Protein AF-A0A1Y3BP42-F1 (afdb_monomer_lite)

Secondary structure (DSSP, 8-state):
-PPPGGGT------S-S-HHHHHHHHHHHHHHHHHHHHHHHSSHHHHHHHHH-HHHHHHHHHHHHHTTT-HHHHHHHHHH-SS-S-------HHHHHHHHTTTT-

Structure (mmCIF, N/CA/C/O backbone):
data_AF-A0A1Y3BP42-F1
#
_entry.id   AF-A0A1Y3BP42-F1
#
loop_
_atom_site.group_PDB
_atom_site.id
_atom_site.type_symbol
_atom_site.label_atom_id
_atom_site.label_alt_id
_atom_site.label_comp_id
_atom_site.label_asym_id
_atom_site.label_entity_id
_atom_site.label_seq_id
_atom_site.pdbx_PDB_ins_code
_atom_site.Cartn_x
_atom_site.Cartn_y
_atom_site.Cartn_z
_atom_site.occupancy
_atom_site.B_iso_or_equiv
_atom_site.auth_seq_id
_atom_site.auth_comp_id
_atom_site.auth_asym_id
_atom_site.auth_atom_id
_atom_site.pdbx_PDB_model_num
ATOM 1 N N . MET A 1 1 ? -20.243 23.155 25.139 1.00 59.72 1 MET A N 1
ATOM 2 C CA . MET A 1 1 ? -20.314 21.700 24.880 1.00 59.72 1 MET A CA 1
ATOM 3 C C . MET A 1 1 ? -18.936 21.292 24.395 1.00 59.72 1 MET A C 1
ATOM 5 O O . MET A 1 1 ? -18.419 22.047 23.581 1.00 59.72 1 MET A O 1
ATOM 9 N N . PRO A 1 2 ? -18.302 20.229 24.916 1.00 72.44 2 PRO A N 1
ATOM 10 C CA . PRO A 1 2 ? -17.023 19.791 24.364 1.00 72.44 2 PRO A CA 1
ATOM 11 C C . PRO A 1 2 ? -17.229 19.389 22.897 1.00 72.44 2 PRO A C 1
ATOM 13 O O . PRO A 1 2 ? -18.239 18.759 22.573 1.00 72.44 2 PRO A O 1
ATOM 16 N N . GLU A 1 3 ? -16.328 19.824 22.016 1.00 69.88 3 GLU A N 1
ATOM 17 C CA . GLU A 1 3 ? -16.339 19.410 20.612 1.00 69.88 3 GLU A CA 1
ATOM 18 C C . GLU A 1 3 ? -16.180 17.890 20.516 1.00 69.88 3 GLU A C 1
ATOM 20 O O . GLU A 1 3 ? -15.517 17.259 21.343 1.00 69.88 3 GLU A O 1
ATOM 25 N N . LYS A 1 4 ? -16.838 17.284 19.526 1.00 72.69 4 LYS A N 1
ATOM 26 C CA . LYS A 1 4 ? -16.714 15.847 19.282 1.00 72.69 4 LYS A CA 1
ATOM 27 C C . LYS A 1 4 ? -15.362 15.588 18.621 1.00 72.69 4 LYS A C 1
ATOM 29 O O . LYS A 1 4 ? -15.051 16.231 17.631 1.00 72.69 4 LYS A O 1
ATOM 34 N N . CYS A 1 5 ? -14.599 14.619 19.121 1.00 72.31 5 CYS A N 1
ATOM 35 C CA . CYS A 1 5 ? -13.277 14.267 18.577 1.00 72.31 5 CYS A CA 1
ATOM 36 C C . CYS A 1 5 ? -13.313 13.995 17.057 1.00 72.31 5 CYS A C 1
ATOM 38 O O . CYS A 1 5 ? -12.424 14.417 16.331 1.00 72.31 5 CYS A O 1
ATOM 40 N N . GLU A 1 6 ? -14.412 13.412 16.566 1.00 79.12 6 GLU A N 1
ATOM 41 C CA . GLU A 1 6 ? -14.684 13.115 15.148 1.00 79.12 6 GLU A CA 1
ATOM 42 C C . GLU A 1 6 ? -14.623 14.333 14.205 1.00 79.12 6 GLU A C 1
ATOM 44 O O . GLU A 1 6 ? -14.536 14.161 12.994 1.00 79.12 6 GLU A O 1
ATOM 49 N N . THR A 1 7 ? -14.694 15.568 14.721 1.00 85.06 7 THR A N 1
ATOM 50 C CA . THR A 1 7 ? -14.529 16.780 13.899 1.00 85.06 7 THR A CA 1
ATOM 51 C C . THR A 1 7 ? -13.080 17.258 13.809 1.00 85.06 7 THR A C 1
ATOM 53 O O . THR A 1 7 ? -12.804 18.193 13.062 1.00 85.06 7 THR A O 1
ATOM 56 N N . LEU A 1 8 ? -12.167 16.655 14.577 1.00 90.62 8 LEU A N 1
ATOM 57 C CA . LEU A 1 8 ? -10.758 17.045 14.690 1.00 90.62 8 LEU A CA 1
ATOM 58 C C . LEU A 1 8 ? -9.795 15.963 14.183 1.00 90.62 8 LEU A C 1
ATOM 60 O O . LEU A 1 8 ? -8.660 16.283 13.834 1.00 90.62 8 LEU A O 1
ATOM 64 N N . GLU A 1 9 ? -10.232 14.704 14.129 1.00 92.25 9 GLU A N 1
ATOM 65 C CA . GLU A 1 9 ? -9.411 13.578 13.686 1.00 92.25 9 GLU A CA 1
ATOM 66 C C . GLU A 1 9 ? -10.189 12.590 12.810 1.00 92.25 9 GLU A C 1
ATOM 68 O O . GLU A 1 9 ? -11.401 12.422 12.938 1.00 92.25 9 GLU A O 1
ATOM 73 N N . GLU A 1 10 ? -9.457 11.906 11.930 1.00 92.19 10 GLU A N 1
ATOM 74 C CA . GLU A 1 10 ? -9.959 10.810 11.104 1.00 92.19 10 GLU A CA 1
ATOM 75 C C . GLU A 1 10 ? -9.198 9.532 11.469 1.00 92.19 10 GLU A C 1
ATOM 77 O O . GLU A 1 10 ? -7.964 9.513 11.505 1.00 92.19 10 GLU A O 1
ATOM 82 N N . LEU A 1 11 ? -9.923 8.443 11.729 1.00 92.88 11 LEU A N 1
ATOM 83 C CA . LEU A 1 11 ? -9.316 7.134 11.947 1.00 92.88 11 LEU A CA 1
ATOM 84 C C . LEU A 1 11 ? -8.697 6.636 10.637 1.00 92.88 11 LEU A C 1
ATOM 86 O O . LEU A 1 11 ? -9.391 6.516 9.637 1.00 92.88 11 LEU A O 1
ATOM 90 N N . ARG A 1 12 ? -7.399 6.321 10.646 1.00 94.50 12 ARG A N 1
ATOM 91 C CA . ARG A 1 12 ? -6.672 5.855 9.446 1.00 94.50 12 ARG A CA 1
ATOM 92 C C . ARG A 1 12 ? -6.240 4.393 9.508 1.00 94.50 12 ARG A C 1
ATOM 94 O O . ARG A 1 12 ? -5.825 3.832 8.499 1.00 94.50 12 ARG A O 1
ATOM 101 N N . TRP A 1 13 ? -6.299 3.781 10.691 1.00 95.06 13 TRP A N 1
ATOM 102 C CA . TRP A 1 13 ? -5.885 2.400 10.915 1.00 95.06 13 TRP A CA 1
ATOM 103 C C . TRP A 1 13 ? -6.444 1.853 12.230 1.00 95.06 13 TRP A C 1
ATOM 105 O O . TRP A 1 13 ? -6.549 2.572 13.220 1.00 95.06 13 TRP A O 1
ATOM 115 N N . MET A 1 14 ? -6.750 0.560 12.255 1.00 94.12 14 MET A N 1
ATOM 116 C CA . MET A 1 14 ? -7.166 -0.202 13.425 1.00 94.12 14 MET A CA 1
ATOM 117 C C . MET A 1 14 ? -6.357 -1.496 13.490 1.00 94.12 14 MET A C 1
ATOM 119 O O . MET A 1 14 ? -6.192 -2.168 12.469 1.00 94.12 14 MET A O 1
ATOM 123 N N . PRO A 1 15 ? -5.889 -1.889 14.681 1.00 91.44 15 PRO A N 1
ATOM 124 C CA . PRO A 1 15 ? -5.318 -3.212 14.880 1.00 91.44 15 PRO A CA 1
ATOM 125 C C . PRO A 1 15 ? -6.408 -4.292 14.767 1.00 91.44 15 PRO A C 1
ATOM 127 O O . PRO A 1 15 ? -7.573 -4.036 15.067 1.00 91.44 15 PRO A O 1
ATOM 130 N N . GLY A 1 16 ? -6.024 -5.510 14.376 1.00 88.38 16 GLY A N 1
ATOM 131 C CA . GLY A 1 16 ? -6.934 -6.666 14.356 1.00 88.38 16 GLY A CA 1
ATOM 132 C C . GLY A 1 16 ? -6.768 -7.610 13.167 1.00 88.38 16 GLY A C 1
ATOM 133 O O . GLY A 1 16 ? -7.335 -8.696 13.185 1.00 88.38 16 GLY A O 1
ATOM 134 N N . LEU A 1 17 ? -5.990 -7.225 12.153 1.00 91.44 17 LEU A N 1
ATOM 135 C CA . LEU A 1 17 ? -5.629 -8.124 1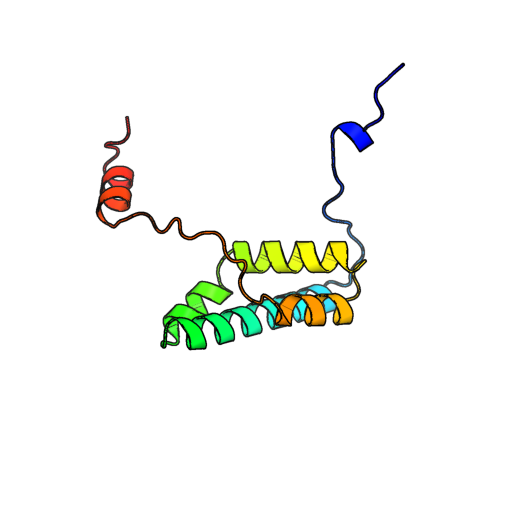1.059 1.00 91.44 17 LEU A CA 1
ATOM 136 C C . LEU A 1 17 ? -4.491 -9.059 11.484 1.00 91.44 17 LEU A C 1
ATOM 138 O O . LEU A 1 17 ? -3.521 -8.613 12.101 1.00 91.44 17 LEU A O 1
ATOM 142 N N . GLU A 1 18 ? -4.592 -10.333 11.108 1.00 94.44 18 GLU A N 1
ATOM 143 C CA . GLU A 1 18 ? -3.526 -11.311 11.316 1.00 94.44 18 GLU A CA 1
ATOM 144 C C . GLU A 1 18 ? -2.231 -10.873 10.624 1.00 94.44 18 GLU A C 1
ATOM 146 O O . GLU A 1 18 ? -2.217 -10.425 9.473 1.00 94.44 18 GLU A O 1
ATOM 151 N N . GLU A 1 19 ? -1.107 -11.029 11.324 1.00 94.12 19 GLU A N 1
ATOM 152 C CA . GLU A 1 19 ? 0.194 -10.559 10.843 1.00 94.12 19 GLU A CA 1
ATOM 153 C C . GLU A 1 19 ? 0.590 -11.235 9.521 1.00 94.12 19 GLU A C 1
ATOM 155 O O . GLU A 1 19 ? 1.182 -10.603 8.641 1.00 94.12 19 GLU A O 1
ATOM 160 N N . CYS A 1 20 ? 0.245 -12.517 9.363 1.00 96.56 20 CYS A N 1
ATOM 161 C CA . CYS A 1 20 ? 0.504 -13.265 8.136 1.00 96.56 20 CYS A CA 1
ATOM 162 C C . CYS A 1 20 ? -0.239 -12.661 6.939 1.00 96.56 20 CYS A C 1
ATOM 164 O O . CYS A 1 20 ? 0.384 -12.417 5.904 1.00 96.56 20 CYS A O 1
ATOM 166 N N . ASP A 1 21 ? -1.527 -12.356 7.096 1.00 95.00 21 ASP A N 1
ATOM 167 C CA . ASP A 1 21 ? -2.362 -11.803 6.027 1.00 95.00 21 ASP A CA 1
ATOM 168 C C . ASP A 1 21 ? -1.916 -10.390 5.656 1.00 95.00 21 ASP A C 1
ATOM 170 O O . ASP A 1 21 ? -1.787 -10.068 4.472 1.00 95.00 21 ASP A O 1
ATOM 174 N N . LEU A 1 22 ? -1.577 -9.569 6.657 1.00 95.69 22 LEU A N 1
ATOM 175 C CA . LEU A 1 22 ? -1.025 -8.235 6.434 1.00 95.69 22 LEU A CA 1
ATOM 176 C C . LEU A 1 22 ? 0.290 -8.298 5.645 1.00 95.69 22 LEU A C 1
ATOM 178 O O . LEU A 1 22 ? 0.462 -7.581 4.658 1.00 95.69 2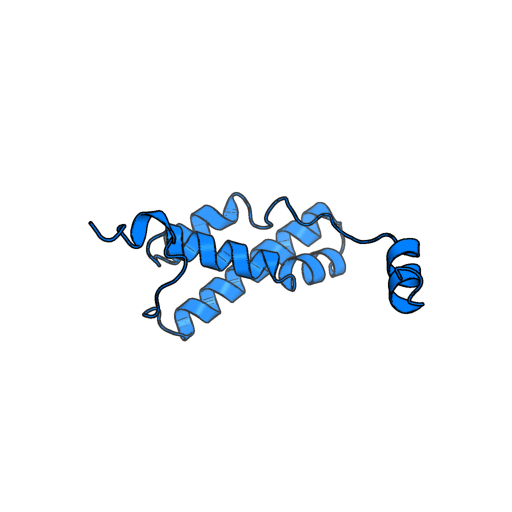2 LEU A O 1
ATOM 182 N N . LYS A 1 23 ? 1.218 -9.180 6.039 1.00 96.50 23 LYS A N 1
ATOM 183 C CA . LYS A 1 23 ? 2.496 -9.367 5.332 1.00 96.50 23 LYS A CA 1
ATOM 184 C C . LYS A 1 23 ? 2.289 -9.856 3.902 1.00 96.50 23 LYS A C 1
ATOM 186 O O . LYS A 1 23 ? 2.971 -9.371 2.997 1.00 96.50 23 LYS A O 1
ATOM 191 N N . MET A 1 24 ? 1.373 -10.798 3.681 1.00 97.44 24 MET A N 1
ATOM 192 C CA . MET A 1 24 ? 1.063 -11.302 2.341 1.00 97.44 24 MET A CA 1
ATOM 193 C C . MET A 1 24 ? 0.452 -10.213 1.458 1.00 97.44 24 MET A C 1
ATOM 195 O O . MET A 1 24 ? 0.899 -10.034 0.324 1.00 97.44 24 MET A O 1
ATOM 199 N N . TYR A 1 25 ? -0.497 -9.440 1.987 1.00 97.06 25 TYR A N 1
ATOM 200 C CA . TYR A 1 25 ? -1.109 -8.316 1.283 1.00 97.06 25 TYR A CA 1
ATOM 201 C C . TYR A 1 25 ? -0.074 -7.247 0.903 1.00 97.06 25 TYR A C 1
ATOM 203 O O . TYR A 1 25 ? 0.024 -6.872 -0.265 1.00 97.06 25 TYR A O 1
ATOM 211 N N .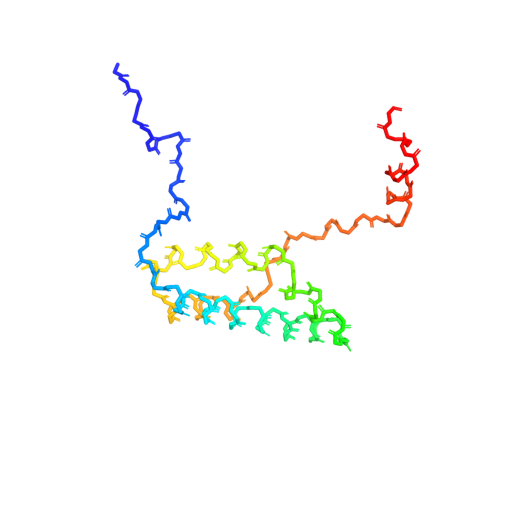 LEU A 1 26 ? 0.768 -6.814 1.849 1.00 96.75 26 LEU A N 1
ATOM 212 C CA . LEU A 1 26 ? 1.820 -5.829 1.576 1.00 96.75 26 LEU A CA 1
ATOM 213 C C . LEU A 1 26 ? 2.854 -6.350 0.572 1.00 96.75 26 LEU A C 1
ATOM 215 O O . LEU A 1 26 ? 3.335 -5.594 -0.272 1.00 96.75 26 LEU A O 1
ATOM 219 N N . ARG A 1 27 ? 3.186 -7.645 0.618 1.00 97.19 27 ARG A N 1
ATOM 220 C CA . ARG A 1 27 ? 4.063 -8.268 -0.379 1.00 97.19 27 ARG A CA 1
ATOM 221 C C . ARG A 1 27 ? 3.445 -8.210 -1.773 1.00 97.19 27 ARG A C 1
ATOM 223 O O . ARG A 1 27 ? 4.133 -7.812 -2.708 1.00 97.19 27 ARG A O 1
ATOM 230 N N . ALA A 1 28 ? 2.170 -8.570 -1.906 1.00 97.25 28 ALA A N 1
ATOM 231 C CA . ALA A 1 28 ? 1.455 -8.479 -3.175 1.00 97.25 28 ALA A CA 1
ATOM 232 C C . ALA A 1 28 ? 1.415 -7.031 -3.686 1.00 97.25 28 ALA A C 1
ATOM 234 O O . ALA A 1 28 ? 1.719 -6.791 -4.853 1.00 97.25 28 ALA A O 1
ATOM 235 N N . ALA A 1 29 ? 1.147 -6.067 -2.801 1.00 96.62 29 ALA A N 1
ATOM 236 C CA . ALA A 1 29 ? 1.128 -4.654 -3.150 1.00 96.62 29 ALA A CA 1
ATOM 237 C C . ALA A 1 29 ? 2.468 -4.160 -3.710 1.00 96.62 29 ALA A C 1
ATOM 239 O O . ALA A 1 29 ? 2.517 -3.557 -4.782 1.00 96.62 29 ALA A O 1
ATOM 240 N N . ARG A 1 30 ? 3.575 -4.499 -3.041 1.00 95.75 30 ARG A N 1
ATOM 241 C CA . ARG A 1 30 ? 4.926 -4.167 -3.514 1.00 95.75 30 ARG A CA 1
ATOM 242 C C . ARG A 1 30 ? 5.270 -4.853 -4.832 1.00 95.75 30 ARG A C 1
ATOM 244 O O . ARG A 1 30 ? 5.916 -4.241 -5.672 1.00 95.75 30 ARG A O 1
ATOM 251 N N . SER A 1 31 ? 4.826 -6.091 -5.050 1.00 96.31 31 SER A N 1
ATOM 252 C CA . SER A 1 31 ? 5.007 -6.767 -6.341 1.00 96.31 31 SER A CA 1
ATOM 253 C C . SER A 1 31 ? 4.239 -6.080 -7.474 1.00 96.31 31 SER A C 1
ATOM 255 O O . SER A 1 31 ? 4.770 -5.968 -8.576 1.00 96.31 31 SER A O 1
ATOM 257 N N . MET A 1 32 ? 3.026 -5.582 -7.216 1.00 95.44 32 MET A N 1
ATOM 258 C CA . MET A 1 32 ? 2.258 -4.815 -8.204 1.00 95.44 32 MET A CA 1
ATOM 259 C C . MET A 1 32 ? 2.915 -3.465 -8.509 1.00 95.44 32 MET A C 1
ATOM 261 O O . MET A 1 32 ? 3.017 -3.093 -9.675 1.00 95.44 32 MET A O 1
ATOM 265 N N . ALA A 1 33 ? 3.414 -2.766 -7.487 1.00 93.81 33 ALA A N 1
ATOM 266 C CA . ALA A 1 33 ? 4.170 -1.529 -7.665 1.00 93.81 33 ALA A CA 1
ATOM 267 C C . ALA A 1 33 ? 5.482 -1.760 -8.430 1.00 93.81 33 ALA A C 1
ATOM 269 O O . ALA A 1 33 ? 5.793 -0.994 -9.337 1.00 93.81 33 ALA A O 1
ATOM 270 N N . ALA A 1 34 ? 6.209 -2.846 -8.133 1.00 94.00 34 ALA A N 1
ATOM 271 C CA . ALA A 1 34 ? 7.396 -3.235 -8.894 1.00 94.00 34 ALA A CA 1
ATOM 272 C C . ALA A 1 34 ? 7.068 -3.449 -10.367 1.00 94.00 34 ALA A C 1
ATOM 274 O O . ALA A 1 34 ? 7.773 -2.955 -11.240 1.00 94.00 34 ALA A O 1
ATOM 275 N N . PHE A 1 35 ? 5.995 -4.191 -10.642 1.00 92.94 35 PHE A N 1
ATOM 276 C CA . PHE A 1 35 ? 5.570 -4.464 -12.005 1.00 92.94 35 PHE A CA 1
ATOM 277 C C . PHE A 1 35 ? 5.213 -3.180 -12.754 1.00 92.94 35 PHE A C 1
ATOM 279 O O . PHE A 1 35 ? 5.730 -2.960 -13.843 1.00 92.94 35 PHE A O 1
ATOM 286 N N . ALA A 1 36 ? 4.408 -2.308 -12.145 1.00 90.69 36 ALA A N 1
ATOM 287 C CA . ALA A 1 36 ? 4.068 -1.015 -12.728 1.00 90.69 36 ALA A CA 1
ATOM 288 C C . ALA A 1 36 ? 5.320 -0.158 -12.986 1.00 90.69 36 ALA A C 1
ATOM 290 O O . ALA A 1 36 ? 5.502 0.327 -14.096 1.00 90.69 36 ALA A O 1
ATOM 291 N N . GLY A 1 37 ? 6.238 -0.069 -12.017 1.00 88.88 37 GLY A N 1
ATOM 292 C CA . GLY A 1 37 ? 7.505 0.650 -12.176 1.00 88.88 37 GLY A CA 1
ATOM 293 C C . GLY A 1 37 ? 8.387 0.093 -13.297 1.00 88.88 37 GLY A C 1
ATOM 294 O O . GLY A 1 37 ? 8.965 0.866 -14.053 1.00 88.88 37 GLY A O 1
ATOM 295 N N . MET A 1 38 ? 8.444 -1.232 -13.473 1.00 89.50 38 MET A N 1
ATOM 296 C CA . MET A 1 38 ? 9.140 -1.845 -14.614 1.00 89.50 38 MET A CA 1
ATOM 297 C C . MET A 1 38 ? 8.466 -1.515 -15.949 1.00 89.50 38 MET A C 1
ATOM 299 O O . MET A 1 38 ? 9.161 -1.292 -16.937 1.00 89.50 38 MET A O 1
ATOM 303 N N . CYS A 1 39 ? 7.130 -1.499 -15.998 1.00 88.25 39 CYS A N 1
ATOM 304 C CA . CYS A 1 39 ? 6.383 -1.150 -17.206 1.00 88.25 39 CYS A CA 1
ATOM 305 C C . CYS A 1 39 ? 6.546 0.327 -17.589 1.00 88.25 39 CYS A C 1
ATOM 307 O O . CYS A 1 39 ? 6.663 0.622 -18.776 1.00 88.25 39 CYS A O 1
ATOM 309 N N . ASP A 1 40 ? 6.580 1.223 -16.602 1.00 83.88 40 ASP A N 1
ATOM 310 C CA . ASP A 1 40 ? 6.649 2.670 -16.817 1.00 83.88 40 ASP A CA 1
ATOM 311 C C . ASP A 1 40 ? 8.093 3.172 -17.018 1.00 83.88 40 ASP A C 1
ATOM 313 O O . ASP A 1 40 ? 8.325 4.064 -17.832 1.00 83.88 40 ASP A O 1
ATOM 317 N N . GLY A 1 41 ? 9.073 2.603 -16.303 1.00 79.25 41 GLY A N 1
ATOM 318 C CA . GLY A 1 41 ? 10.490 2.999 -16.360 1.00 79.25 41 GLY A CA 1
ATOM 319 C C . GLY A 1 41 ? 11.357 2.166 -17.313 1.00 79.25 41 GLY A C 1
ATOM 320 O O . GLY A 1 41 ? 12.424 2.603 -17.739 1.00 79.25 41 GLY A O 1
ATOM 321 N N . GLY A 1 42 ? 10.897 0.973 -17.703 1.00 82.75 42 GLY A N 1
ATOM 322 C CA . GLY A 1 42 ? 11.597 0.095 -18.647 1.00 82.75 42 GLY A CA 1
ATOM 323 C C . GLY A 1 42 ? 12.784 -0.677 -18.057 1.00 82.75 42 GLY A C 1
ATOM 324 O O . GLY A 1 42 ? 13.468 -1.388 -18.797 1.00 82.75 42 GLY A O 1
ATOM 325 N N . SER A 1 43 ? 13.032 -0.580 -16.745 1.00 86.38 43 SER A N 1
ATOM 326 C CA . SER A 1 43 ? 14.125 -1.277 -16.060 1.00 86.38 43 SER A CA 1
ATOM 327 C C . SER A 1 43 ? 13.675 -1.982 -14.774 1.00 86.38 43 SER A C 1
ATOM 329 O O . SER A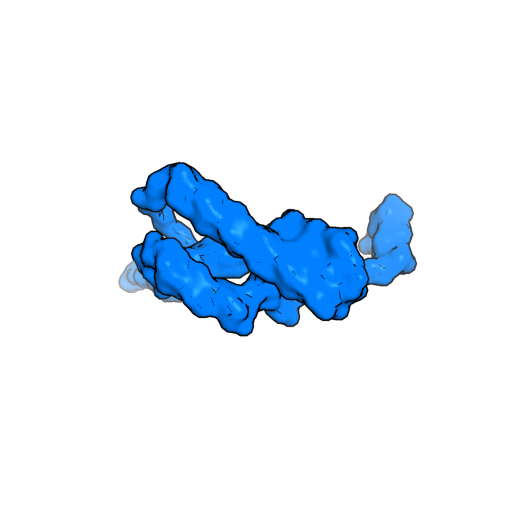 1 43 ? 12.687 -1.616 -14.136 1.00 86.38 43 SER A O 1
ATOM 331 N N . ALA A 1 44 ? 14.432 -3.003 -14.358 1.00 90.81 44 ALA A N 1
ATOM 332 C CA . ALA A 1 44 ? 14.212 -3.679 -13.076 1.00 90.81 44 ALA A CA 1
ATOM 333 C C . ALA A 1 44 ? 14.497 -2.764 -11.869 1.00 90.81 44 ALA A C 1
ATOM 335 O O . ALA A 1 44 ? 13.937 -2.970 -10.791 1.00 90.81 44 ALA A O 1
ATOM 336 N N . GLU A 1 45 ? 15.355 -1.756 -12.047 1.00 91.31 45 GLU A N 1
ATOM 337 C CA . GLU A 1 45 ? 15.685 -0.779 -11.010 1.00 91.31 45 GLU A CA 1
ATOM 338 C C . GLU A 1 45 ? 14.484 0.118 -10.699 1.00 91.31 45 GLU A C 1
ATOM 340 O O . GLU A 1 45 ? 14.139 0.282 -9.530 1.00 91.31 45 GLU A O 1
ATOM 345 N N . ASP A 1 46 ? 13.769 0.589 -11.724 1.00 87.31 46 ASP A N 1
ATOM 346 C CA . ASP A 1 46 ? 12.547 1.384 -11.550 1.00 87.31 46 ASP A CA 1
ATOM 347 C C . ASP A 1 46 ? 11.457 0.602 -10.811 1.00 87.31 46 ASP A C 1
ATOM 349 O O . ASP A 1 46 ? 10.775 1.140 -9.936 1.00 87.31 46 ASP A O 1
ATOM 353 N N . GLY A 1 47 ? 11.341 -0.700 -11.089 1.00 89.50 47 GLY A N 1
ATOM 354 C CA . GLY A 1 47 ? 10.473 -1.592 -10.325 1.00 89.50 47 GLY A CA 1
ATOM 355 C C . GLY A 1 47 ? 10.893 -1.720 -8.861 1.00 89.50 47 GLY A C 1
ATOM 356 O O . GLY A 1 47 ? 10.066 -1.604 -7.956 1.00 89.50 47 GLY A O 1
ATOM 357 N N . CYS A 1 48 ? 12.184 -1.930 -8.600 1.00 90.56 48 CYS A N 1
ATOM 358 C CA . CYS A 1 48 ? 12.706 -2.012 -7.235 1.00 90.56 48 CYS A CA 1
ATOM 359 C C . CYS A 1 48 ? 12.429 -0.722 -6.449 1.00 90.56 48 CYS A C 1
ATOM 361 O O . CYS A 1 48 ? 11.943 -0.779 -5.318 1.00 90.56 48 CYS A O 1
ATOM 363 N N . LEU A 1 49 ? 12.667 0.435 -7.075 1.00 89.19 49 LEU A N 1
ATOM 364 C CA . LEU A 1 49 ? 12.390 1.750 -6.504 1.00 89.19 49 LEU A CA 1
ATOM 365 C C . LEU A 1 49 ? 10.896 1.940 -6.225 1.00 89.19 49 LEU A C 1
ATOM 367 O O . LEU A 1 49 ? 10.529 2.335 -5.124 1.00 89.19 49 LEU A O 1
ATOM 371 N N . ALA A 1 50 ? 10.013 1.629 -7.176 1.00 89.56 50 ALA A N 1
ATOM 372 C CA . ALA A 1 50 ? 8.569 1.740 -6.968 1.00 89.56 50 ALA A CA 1
ATOM 373 C C . ALA A 1 50 ? 8.077 0.854 -5.808 1.00 89.56 50 ALA A C 1
ATOM 375 O O . ALA A 1 50 ? 7.231 1.268 -5.016 1.00 89.56 50 ALA A O 1
ATOM 376 N N . ALA A 1 51 ? 8.630 -0.350 -5.661 1.00 92.62 51 ALA A N 1
ATOM 377 C CA . ALA A 1 51 ? 8.239 -1.291 -4.615 1.00 92.62 51 ALA A CA 1
ATOM 378 C C . ALA A 1 51 ? 8.770 -0.947 -3.218 1.00 92.62 51 ALA A C 1
ATOM 380 O O . ALA A 1 51 ? 8.114 -1.273 -2.226 1.00 92.62 51 ALA A O 1
ATOM 381 N N . SER A 1 52 ? 9.957 -0.343 -3.126 1.00 89.56 52 SER A N 1
ATOM 382 C CA . SER A 1 52 ? 10.612 -0.032 -1.849 1.00 89.56 52 SER A CA 1
ATOM 383 C C . SER A 1 52 ? 10.137 1.274 -1.216 1.00 89.56 52 SER A C 1
ATOM 385 O O . SER A 1 52 ? 10.372 1.483 -0.029 1.00 89.56 52 SER A O 1
ATOM 387 N N . ARG A 1 53 ? 9.447 2.133 -1.976 1.00 89.38 53 ARG A N 1
ATOM 388 C CA . ARG A 1 53 ? 8.939 3.417 -1.486 1.00 89.38 53 ARG A CA 1
ATOM 389 C C . ARG A 1 53 ? 7.887 3.253 -0.396 1.00 89.38 53 ARG A C 1
ATOM 391 O O . ARG A 1 53 ? 6.957 2.446 -0.508 1.00 89.38 53 ARG A O 1
ATOM 398 N N . ASP A 1 54 ? 7.987 4.110 0.614 1.00 91.38 54 ASP A N 1
ATOM 399 C CA . ASP A 1 54 ? 6.987 4.208 1.675 1.00 91.38 54 ASP A CA 1
ATOM 400 C C . ASP A 1 54 ? 5.611 4.561 1.110 1.00 91.38 54 ASP A C 1
ATOM 402 O O . ASP A 1 54 ? 4.625 3.981 1.550 1.00 91.38 54 ASP A O 1
ATOM 406 N N . ASP A 1 55 ? 5.544 5.394 0.066 1.00 89.50 55 ASP A N 1
ATOM 407 C CA . ASP A 1 55 ? 4.302 5.765 -0.628 1.00 89.50 55 ASP A CA 1
ATOM 408 C C . ASP A 1 55 ? 3.479 4.542 -1.054 1.00 89.50 55 ASP A C 1
ATOM 410 O O . ASP A 1 55 ? 2.264 4.491 -0.855 1.00 89.50 55 ASP A O 1
ATOM 414 N N . THR A 1 56 ? 4.149 3.515 -1.585 1.00 91.56 56 THR A N 1
ATOM 415 C CA . THR A 1 56 ? 3.521 2.245 -1.970 1.00 91.56 56 THR A CA 1
ATOM 416 C C . THR A 1 56 ? 2.919 1.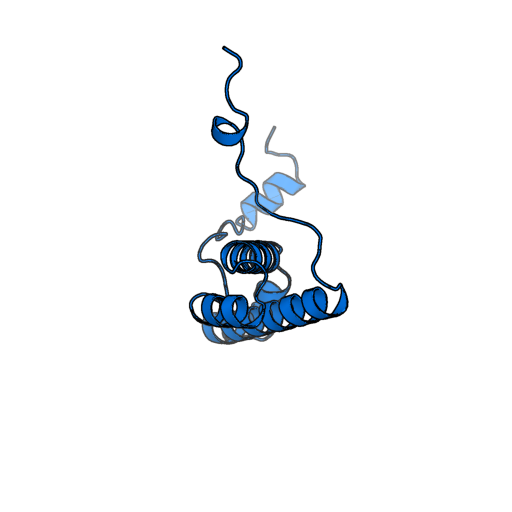545 -0.755 1.00 91.56 56 THR A C 1
ATOM 418 O O . THR A 1 56 ? 1.790 1.055 -0.807 1.00 91.56 56 THR A O 1
ATOM 421 N N . THR A 1 57 ? 3.652 1.518 0.360 1.00 93.75 57 THR A N 1
ATOM 422 C CA . THR A 1 57 ? 3.186 0.889 1.603 1.00 93.75 57 THR A CA 1
ATOM 423 C C . THR A 1 57 ? 2.035 1.692 2.231 1.00 93.75 57 THR A C 1
ATOM 425 O O . THR A 1 57 ? 1.040 1.101 2.642 1.00 93.75 57 THR A O 1
ATOM 428 N N . ILE A 1 58 ? 2.120 3.025 2.245 1.00 93.50 58 ILE A N 1
ATOM 429 C CA . ILE A 1 58 ? 1.094 3.941 2.764 1.00 93.50 58 ILE A CA 1
ATOM 430 C C . ILE A 1 58 ? -0.210 3.792 1.974 1.00 93.50 58 ILE A C 1
ATOM 432 O O . ILE A 1 58 ? -1.267 3.593 2.572 1.00 93.50 58 ILE A O 1
ATOM 436 N N . ASN A 1 59 ? -0.140 3.812 0.639 1.00 93.19 59 ASN A N 1
ATOM 437 C CA . ASN A 1 59 ? -1.304 3.618 -0.228 1.00 93.19 59 ASN A CA 1
ATOM 438 C C . ASN A 1 59 ? -1.959 2.249 -0.004 1.00 93.19 59 ASN A C 1
ATOM 440 O O . ASN A 1 59 ? -3.179 2.150 0.117 1.00 93.19 59 ASN A O 1
ATOM 444 N N . ALA A 1 60 ? -1.154 1.188 0.113 1.00 95.44 60 ALA A N 1
ATOM 445 C CA . ALA A 1 60 ? -1.668 -0.147 0.389 1.00 95.44 60 ALA A CA 1
ATOM 446 C C . ALA A 1 60 ? -2.419 -0.210 1.731 1.00 95.44 60 ALA A C 1
ATOM 448 O O . ALA A 1 60 ? -3.496 -0.806 1.786 1.00 95.44 60 ALA A O 1
ATOM 449 N N . LEU A 1 61 ? -1.887 0.411 2.791 1.00 95.62 61 LEU A N 1
ATOM 450 C CA . LEU A 1 61 ? -2.529 0.464 4.112 1.00 95.62 61 LEU A CA 1
ATOM 451 C C . LEU A 1 61 ? -3.819 1.291 4.096 1.00 95.62 61 LEU A C 1
ATOM 453 O O . LEU A 1 61 ? -4.815 0.870 4.682 1.00 95.62 61 LEU A O 1
ATOM 457 N N . GLN A 1 62 ? -3.824 2.422 3.388 1.00 94.50 62 GLN A N 1
ATOM 458 C CA . GLN A 1 62 ? -5.016 3.247 3.209 1.00 94.50 62 GLN A CA 1
ATOM 459 C C . GLN A 1 62 ? -6.133 2.471 2.501 1.00 94.50 62 GLN A C 1
ATOM 461 O O . GLN A 1 62 ? -7.248 2.406 3.012 1.00 94.50 62 GLN A O 1
ATOM 466 N N . LEU A 1 63 ? -5.829 1.814 1.380 1.00 95.50 63 LEU A N 1
ATOM 467 C CA . LEU A 1 63 ? -6.808 1.002 0.650 1.00 95.50 63 LEU A CA 1
ATOM 468 C C . LEU A 1 63 ? -7.324 -0.174 1.479 1.00 95.50 63 LEU A C 1
ATOM 470 O O . LEU A 1 63 ? -8.486 -0.560 1.354 1.00 95.50 63 LEU A O 1
ATOM 474 N N . LEU A 1 64 ? -6.476 -0.741 2.337 1.00 96.12 64 LEU A N 1
ATOM 475 C CA . LEU A 1 64 ? -6.878 -1.805 3.245 1.00 96.12 64 LEU A CA 1
ATOM 476 C C . LEU A 1 64 ? -7.856 -1.289 4.306 1.00 96.12 64 LEU A C 1
ATOM 478 O O . LEU A 1 64 ? -8.875 -1.932 4.548 1.00 96.12 64 LEU A O 1
ATOM 482 N N . HIS A 1 65 ? -7.593 -0.112 4.878 1.00 96.44 65 HIS A N 1
ATOM 483 C CA . HIS A 1 65 ? -8.506 0.554 5.805 1.00 96.44 65 HIS A CA 1
ATOM 484 C C . HIS A 1 65 ? -9.854 0.887 5.140 1.00 96.44 65 HIS A C 1
ATOM 486 O O . HIS A 1 65 ? -10.908 0.504 5.648 1.00 96.44 65 HIS A O 1
ATOM 492 N N . GLU A 1 66 ? -9.820 1.518 3.964 1.00 95.25 66 GLU A N 1
ATOM 493 C CA . GLU A 1 66 ? -11.002 1.892 3.171 1.00 95.25 66 GLU A CA 1
ATOM 494 C C . GLU A 1 66 ? -11.822 0.674 2.716 1.00 95.25 66 GLU A C 1
ATOM 496 O O . GLU A 1 66 ? -13.035 0.765 2.536 1.00 95.25 66 GLU A O 1
ATOM 501 N N . SER A 1 67 ? -11.178 -0.488 2.579 1.00 95.88 67 SER A N 1
ATOM 502 C CA . SER A 1 67 ? -11.823 -1.764 2.242 1.00 95.88 67 SER A CA 1
ATOM 503 C C . SER A 1 67 ? -12.315 -2.543 3.466 1.00 95.88 67 SER A C 1
ATOM 505 O O . SER A 1 67 ? -12.618 -3.731 3.349 1.00 95.88 67 SER A O 1
ATOM 507 N N . ASN A 1 68 ? -12.372 -1.915 4.646 1.00 95.38 68 ASN A N 1
ATOM 508 C CA . ASN A 1 68 ? -12.728 -2.560 5.914 1.00 95.38 68 ASN A CA 1
ATOM 509 C C . ASN A 1 68 ? -11.863 -3.796 6.229 1.00 95.38 68 ASN A C 1
ATOM 511 O O . ASN A 1 68 ? -12.361 -4.782 6.770 1.00 95.38 68 ASN A O 1
ATOM 515 N N . TYR A 1 69 ? -10.574 -3.744 5.888 1.00 96.38 69 TYR A N 1
ATOM 516 C CA . TYR A 1 69 ? -9.586 -4.815 6.081 1.00 96.38 69 TYR A CA 1
ATOM 517 C C . TYR A 1 69 ? -9.860 -6.111 5.300 1.00 96.38 69 TYR A C 1
ATOM 519 O O . TYR A 1 69 ? -9.228 -7.133 5.557 1.00 96.38 69 TYR A O 1
ATOM 527 N N . ASP A 1 70 ? -10.742 -6.069 4.298 1.00 95.75 70 ASP A N 1
ATOM 528 C CA . ASP A 1 70 ? -10.893 -7.137 3.309 1.00 95.75 70 ASP A CA 1
ATOM 529 C C . ASP A 1 70 ? -9.732 -7.062 2.304 1.00 95.75 70 ASP A C 1
ATOM 531 O O . ASP A 1 70 ? -9.694 -6.200 1.419 1.00 95.75 70 ASP A O 1
ATOM 535 N N . THR A 1 71 ? -8.760 -7.965 2.449 1.00 95.00 71 THR A N 1
ATOM 536 C CA . THR A 1 71 ? -7.552 -8.000 1.612 1.00 95.00 71 THR A CA 1
ATOM 537 C C . THR A 1 71 ? -7.870 -8.229 0.133 1.00 95.00 71 THR A C 1
ATOM 539 O O . THR A 1 71 ? -7.171 -7.698 -0.729 1.00 95.00 71 THR A O 1
ATOM 542 N N . GLY A 1 72 ? -8.942 -8.959 -0.189 1.00 95.06 72 GLY A N 1
ATOM 543 C CA . GLY A 1 72 ? -9.368 -9.211 -1.564 1.00 95.06 72 GLY A CA 1
ATOM 544 C C . GLY A 1 72 ? -9.890 -7.947 -2.243 1.00 95.06 72 GLY A C 1
ATOM 545 O O . GLY A 1 72 ? -9.463 -7.616 -3.352 1.00 95.06 72 GLY A O 1
ATOM 546 N N . LYS A 1 73 ? -10.768 -7.201 -1.564 1.00 96.56 73 LYS A N 1
ATOM 547 C CA . LYS A 1 73 ? -11.260 -5.898 -2.047 1.00 96.56 73 LYS A CA 1
ATOM 548 C C . LYS A 1 73 ? -10.138 -4.872 -2.149 1.00 96.56 73 LYS A C 1
ATOM 550 O O . LYS A 1 73 ? -10.052 -4.166 -3.155 1.00 96.56 73 LYS A O 1
ATOM 555 N N . ALA A 1 74 ? -9.248 -4.845 -1.161 1.00 96.19 74 ALA A N 1
ATOM 556 C CA . ALA A 1 74 ? -8.109 -3.941 -1.152 1.00 96.19 74 ALA A CA 1
ATOM 557 C C . ALA A 1 74 ? -7.166 -4.210 -2.340 1.00 96.19 74 ALA A C 1
ATOM 559 O O . ALA A 1 74 ? -6.762 -3.276 -3.030 1.00 96.19 74 ALA A O 1
ATOM 560 N N . LEU A 1 75 ? -6.900 -5.483 -2.669 1.00 95.69 75 LEU A N 1
ATOM 561 C CA . LEU A 1 75 ? -6.120 -5.854 -3.857 1.00 95.69 75 LEU A CA 1
ATOM 562 C C . LEU A 1 75 ? -6.805 -5.421 -5.158 1.00 95.69 75 LEU A C 1
ATOM 564 O O . LEU A 1 75 ? -6.146 -4.890 -6.049 1.00 95.69 75 LEU A O 1
ATOM 568 N N . GLN A 1 76 ? -8.122 -5.605 -5.277 1.00 95.12 76 GLN A N 1
ATOM 569 C CA . GLN A 1 76 ? -8.871 -5.155 -6.458 1.00 95.12 76 GLN A CA 1
ATOM 570 C C . GLN A 1 76 ? -8.805 -3.636 -6.648 1.00 95.12 76 GLN A C 1
ATOM 572 O O . GLN A 1 76 ? -8.726 -3.158 -7.783 1.00 95.12 76 GLN A O 1
ATOM 577 N N . ALA A 1 77 ? -8.845 -2.871 -5.555 1.00 93.69 77 ALA A N 1
ATOM 578 C CA . ALA A 1 77 ? -8.667 -1.426 -5.600 1.00 93.69 77 ALA A CA 1
ATOM 579 C C . ALA A 1 77 ? -7.234 -1.057 -6.011 1.00 93.69 77 ALA A C 1
ATOM 581 O O . ALA A 1 77 ? -7.044 -0.209 -6.884 1.00 93.69 77 ALA A O 1
ATOM 582 N N . LEU A 1 78 ? -6.242 -1.756 -5.458 1.00 91.38 78 LEU A N 1
ATOM 583 C CA . LEU A 1 78 ? -4.830 -1.508 -5.717 1.00 91.38 78 LEU A CA 1
ATOM 584 C C . LEU A 1 78 ? -4.441 -1.732 -7.184 1.00 91.38 78 LEU A C 1
ATOM 586 O O . LEU A 1 78 ? -3.700 -0.930 -7.740 1.00 91.38 78 LEU A O 1
ATOM 590 N N . VAL A 1 79 ? -4.987 -2.753 -7.853 1.00 88.62 79 VAL A N 1
ATOM 591 C CA . VAL A 1 79 ? -4.713 -3.024 -9.282 1.00 88.62 79 VAL A CA 1
ATOM 592 C C . VAL A 1 79 ? -5.054 -1.829 -10.183 1.00 88.62 79 VAL A C 1
ATOM 594 O O . VAL A 1 79 ? -4.441 -1.655 -11.234 1.00 88.62 79 VAL A O 1
ATOM 597 N N . LYS A 1 80 ? -6.002 -0.972 -9.784 1.00 87.00 80 LYS A N 1
ATOM 598 C CA . LYS A 1 80 ? -6.379 0.221 -10.560 1.00 87.00 80 LYS A CA 1
ATOM 599 C C . LYS A 1 80 ? -5.344 1.344 -10.470 1.00 87.00 80 LYS A C 1
ATOM 601 O O . LYS A 1 80 ? -5.294 2.187 -11.361 1.00 87.00 80 LYS A O 1
ATOM 606 N N . SER A 1 81 ? -4.563 1.384 -9.393 1.00 80.12 81 SER A N 1
ATOM 607 C CA . SER A 1 81 ? -3.528 2.392 -9.153 1.00 80.12 81 SER A CA 1
ATOM 608 C C . SER A 1 81 ? -2.419 1.802 -8.271 1.00 80.12 81 SER A C 1
ATOM 610 O O . SER A 1 81 ? -2.320 2.154 -7.092 1.00 80.12 81 SER A O 1
ATOM 612 N N . PRO A 1 82 ? -1.591 0.892 -8.818 1.00 78.50 82 PRO A N 1
ATOM 613 C CA . PRO A 1 82 ? -0.598 0.145 -8.041 1.00 78.50 82 PRO A CA 1
ATOM 614 C C . PRO A 1 82 ? 0.519 1.032 -7.4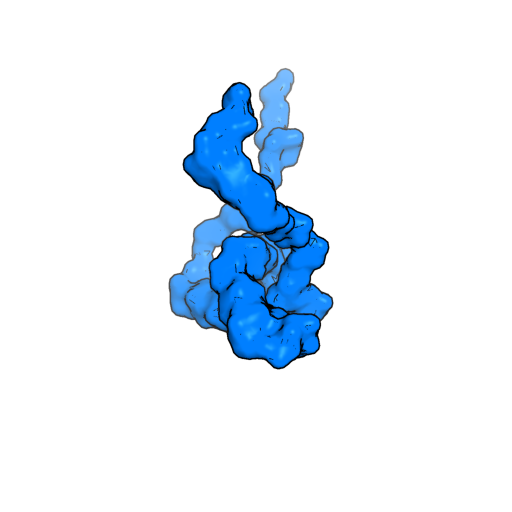82 1.00 78.50 82 PRO A C 1
ATOM 616 O O . PRO A 1 82 ? 1.126 0.687 -6.472 1.00 78.50 82 PRO A O 1
ATOM 619 N N . VAL A 1 83 ? 0.752 2.189 -8.107 1.00 77.75 83 VAL A N 1
ATOM 620 C CA . VAL A 1 83 ? 1.640 3.243 -7.615 1.00 77.75 83 VAL A CA 1
ATOM 621 C C . VAL A 1 83 ? 0.804 4.516 -7.445 1.00 77.75 83 VAL A C 1
ATOM 623 O O . VAL A 1 83 ? 0.143 4.937 -8.401 1.00 77.75 83 VAL A O 1
ATOM 626 N N . PRO A 1 84 ? 0.758 5.131 -6.251 1.00 71.25 84 PRO A N 1
ATOM 627 C CA . PRO A 1 84 ? 0.076 6.408 -6.071 1.00 71.25 84 PRO A CA 1
ATOM 628 C C . PRO A 1 84 ? 0.759 7.496 -6.916 1.00 71.25 84 PRO A C 1
ATOM 630 O O . PRO A 1 84 ? 1.981 7.622 -6.921 1.00 71.25 84 PRO A O 1
ATOM 633 N N . LYS A 1 85 ? -0.037 8.302 -7.632 1.00 66.69 85 LYS A N 1
ATOM 634 C CA . LYS A 1 85 ? 0.418 9.302 -8.627 1.00 66.69 85 LYS A CA 1
ATOM 635 C C . LYS A 1 85 ? 1.132 10.534 -8.049 1.00 66.69 85 LYS A C 1
ATOM 637 O O . LYS A 1 85 ? 1.091 11.605 -8.647 1.00 66.69 85 LYS A O 1
ATOM 642 N N . GLY A 1 86 ? 1.744 10.446 -6.880 1.00 59.84 86 GLY A N 1
ATOM 643 C CA . GLY A 1 86 ? 2.239 11.648 -6.233 1.00 59.84 86 GLY A CA 1
ATOM 644 C C . GLY A 1 86 ? 3.233 11.382 -5.138 1.00 59.84 86 GLY A C 1
ATOM 645 O O . GLY A 1 86 ? 2.849 11.488 -3.988 1.00 59.84 86 GLY A O 1
ATOM 646 N N . VAL A 1 87 ? 4.491 11.150 -5.521 1.00 51.22 87 VAL A N 1
ATOM 647 C CA . VAL A 1 87 ? 5.650 11.866 -4.958 1.00 51.22 87 VAL A CA 1
ATOM 648 C C . VAL A 1 87 ? 6.731 11.964 -6.047 1.00 51.22 87 VAL A C 1
ATOM 650 O O . VAL A 1 87 ? 7.816 11.390 -5.949 1.00 51.22 87 VAL A O 1
ATOM 653 N N . ASP A 1 88 ? 6.463 12.728 -7.107 1.00 57.06 88 ASP A N 1
ATOM 654 C CA . ASP A 1 88 ? 7.524 13.260 -7.979 1.00 57.06 88 ASP A CA 1
ATOM 655 C C . ASP A 1 88 ? 8.166 14.489 -7.325 1.00 57.06 88 ASP A C 1
ATOM 657 O O . ASP A 1 88 ? 8.196 15.591 -7.860 1.00 57.06 88 ASP A O 1
ATOM 661 N N . LYS A 1 89 ? 8.677 14.299 -6.110 1.00 56.47 89 LYS A N 1
ATOM 662 C CA . LYS A 1 89 ? 9.691 15.185 -5.540 1.00 56.47 89 LYS A CA 1
ATOM 663 C C . LYS A 1 89 ? 11.000 14.418 -5.477 1.00 56.47 89 LYS A C 1
ATOM 665 O O . LYS A 1 89 ? 11.577 14.235 -4.411 1.00 56.47 89 LYS A O 1
ATOM 670 N N . LYS A 1 90 ? 11.451 13.926 -6.636 1.00 67.12 90 LYS A N 1
ATOM 671 C CA . LYS A 1 90 ? 12.878 13.660 -6.809 1.00 67.12 90 LYS A CA 1
ATOM 672 C C . LYS A 1 90 ? 13.537 15.030 -6.803 1.00 67.12 90 LYS A C 1
ATOM 674 O O . LYS A 1 90 ? 13.295 15.825 -7.704 1.00 67.12 90 LYS A O 1
ATOM 679 N N . TRP A 1 91 ? 14.268 15.324 -5.738 1.00 71.81 91 TRP A N 1
ATOM 680 C CA . TRP A 1 91 ? 15.134 16.492 -5.725 1.00 71.81 91 TRP A CA 1
ATOM 681 C C . TRP A 1 91 ? 16.108 16.385 -6.886 1.00 71.81 91 TRP A C 1
ATOM 683 O O . TRP A 1 91 ? 16.554 15.278 -7.209 1.00 71.81 91 TRP A O 1
ATOM 693 N N . THR A 1 92 ? 16.411 17.508 -7.523 1.00 79.94 92 THR A N 1
ATOM 694 C CA . THR A 1 92 ? 17.457 17.513 -8.543 1.00 79.94 92 THR A CA 1
ATOM 695 C C . THR A 1 92 ? 18.807 17.216 -7.891 1.00 79.94 92 THR A C 1
ATOM 697 O O . THR A 1 92 ? 18.972 17.362 -6.675 1.00 79.94 92 THR A O 1
ATOM 700 N N . GLU A 1 93 ? 19.791 16.782 -8.679 1.00 81.69 93 GLU A N 1
ATOM 701 C CA . GLU A 1 93 ? 21.138 16.521 -8.155 1.00 81.69 93 GLU A CA 1
ATOM 702 C C . GLU A 1 93 ? 21.706 17.769 -7.463 1.00 81.69 93 GLU A C 1
ATOM 704 O O . GLU A 1 93 ? 22.341 17.672 -6.414 1.00 81.69 93 GLU A O 1
ATOM 709 N N . GLU A 1 94 ? 21.399 18.958 -7.984 1.00 83.75 94 GLU A N 1
ATOM 710 C CA . GLU A 1 94 ? 21.805 20.228 -7.388 1.00 83.75 94 GLU A CA 1
ATOM 711 C C . GLU A 1 94 ? 21.158 20.456 -6.017 1.00 83.75 94 GLU A C 1
ATOM 713 O O . GLU A 1 94 ? 21.844 20.878 -5.088 1.00 83.75 94 GLU A O 1
ATOM 718 N N . GLU A 1 95 ? 19.868 20.154 -5.853 1.00 84.19 95 GLU A N 1
ATOM 719 C CA . GLU A 1 95 ? 19.160 20.254 -4.567 1.00 84.19 95 GLU A CA 1
ATOM 720 C C . GLU A 1 95 ? 19.698 19.247 -3.543 1.00 84.19 95 GLU A C 1
ATOM 722 O O . GLU A 1 95 ? 19.894 19.582 -2.373 1.00 84.19 95 GLU A O 1
ATOM 727 N N . GLN A 1 96 ? 20.017 18.027 -3.983 1.00 82.19 96 GLN A N 1
ATOM 728 C CA . GLN A 1 96 ? 20.650 17.018 -3.132 1.00 82.19 96 GLN A CA 1
ATOM 729 C C . GLN A 1 96 ? 22.040 17.464 -2.662 1.00 82.19 96 GLN A C 1
ATOM 731 O O . GLN A 1 96 ? 22.369 17.333 -1.481 1.00 82.19 96 GLN A O 1
ATOM 736 N N . VAL A 1 97 ? 22.838 18.041 -3.563 1.00 84.56 97 VAL A N 1
ATOM 737 C CA . VAL A 1 97 ? 24.162 18.591 -3.250 1.00 84.56 97 VAL A CA 1
ATOM 738 C C . VAL A 1 97 ? 24.048 19.809 -2.333 1.00 84.56 97 VAL A C 1
ATOM 740 O O . VAL A 1 97 ? 24.815 19.924 -1.378 1.00 84.56 97 VAL A O 1
ATOM 743 N N . MET A 1 98 ? 23.087 20.707 -2.567 1.00 85.44 98 MET A N 1
ATOM 744 C CA . MET A 1 98 ? 22.840 21.867 -1.704 1.00 85.44 98 MET A CA 1
ATOM 745 C C . MET A 1 98 ? 22.431 21.449 -0.286 1.00 85.44 98 MET A C 1
ATOM 747 O O . MET A 1 98 ? 22.909 22.049 0.679 1.00 85.44 98 MET A O 1
ATOM 751 N N . LEU A 1 99 ? 21.618 20.396 -0.147 1.00 84.19 99 LEU A N 1
ATOM 752 C CA . LEU A 1 99 ? 21.273 19.820 1.153 1.00 84.19 99 LEU A CA 1
ATOM 753 C C . LEU A 1 99 ? 22.494 19.221 1.842 1.00 84.19 99 LEU A C 1
ATOM 755 O O . LEU A 1 99 ? 22.759 19.539 2.998 1.00 84.19 99 LEU A O 1
ATOM 759 N N . PHE A 1 100 ? 23.240 18.370 1.137 1.00 83.81 100 PHE A N 1
ATOM 760 C CA . PHE A 1 100 ? 24.408 17.697 1.698 1.00 83.81 100 PHE A CA 1
ATOM 761 C C . PHE A 1 100 ? 25.481 18.696 2.150 1.00 83.81 100 PHE A C 1
ATOM 763 O O . PHE A 1 100 ? 26.101 18.517 3.196 1.00 83.81 100 PHE A O 1
ATOM 770 N N . ASN A 1 101 ? 25.652 19.781 1.394 1.00 88.62 101 ASN A N 1
ATOM 771 C CA . ASN A 1 101 ? 26.620 20.832 1.691 1.00 88.62 101 ASN A CA 1
ATOM 772 C C . ASN A 1 101 ? 26.118 21.869 2.712 1.00 88.62 101 ASN A C 1
ATOM 774 O O . ASN A 1 101 ? 26.880 22.761 3.076 1.00 88.62 101 ASN A O 1
ATOM 778 N N . GLY A 1 102 ? 24.866 21.778 3.178 1.00 74.19 102 GLY A N 1
ATOM 779 C CA . GLY A 1 102 ? 24.316 22.689 4.187 1.00 74.19 102 GLY A CA 1
ATOM 780 C C . GLY A 1 102 ? 24.059 24.116 3.691 1.00 74.19 102 GLY A C 1
ATOM 781 O O . GLY A 1 102 ? 23.949 25.031 4.501 1.00 74.19 102 GLY A O 1
ATOM 782 N N . ASN A 1 103 ? 23.929 24.321 2.377 1.00 71.38 103 ASN A N 1
ATOM 783 C CA . ASN A 1 103 ? 23.721 25.642 1.768 1.00 71.38 103 ASN A CA 1
ATOM 784 C C . ASN A 1 103 ? 22.252 26.123 1.818 1.00 71.38 103 ASN A C 1
ATOM 786 O O . ASN A 1 103 ? 21.901 27.089 1.146 1.00 71.38 103 ASN A O 1
ATOM 790 N N . TYR A 1 104 ? 21.392 25.448 2.590 1.00 61.28 104 TYR A N 1
ATOM 791 C CA . TYR A 1 104 ? 19.983 25.811 2.819 1.00 61.28 104 TYR A CA 1
ATOM 792 C C . TYR A 1 104 ? 19.749 26.596 4.131 1.00 61.28 104 TYR A C 1
ATOM 794 O O . TYR A 1 104 ? 18.601 26.714 4.563 1.00 61.28 104 TYR A O 1
ATOM 802 N N . CYS A 1 105 ? 20.806 27.128 4.758 1.00 55.59 105 CYS A N 1
ATOM 803 C CA . CYS A 1 105 ? 20.725 28.020 5.924 1.00 55.59 105 CYS A CA 1
ATOM 804 C C . CYS A 1 105 ? 20.930 29.489 5.538 1.00 55.59 105 CYS A C 1
ATOM 806 O O . CYS A 1 105 ? 21.901 29.768 4.798 1.00 55.59 105 CYS A O 1
#

InterPro domains:
  IPR000949 ELM2 domain [PS51156] (1-82)

Foldseek 3Di:
DDDDVVVVDDDQDDDDDDPVLLVVLLVVLLQLQLVVLCVVVVDSVRSVVSSPDVQSVSLLSNLCVVVVNPSVSSVVVCNVPSGPPDDPPPDDPVRVVCVVVVVPD

Sequence (105 aa):
MPEKCETLEELRWMPGLEECDLKMYLRAARSMAAFAGMCDGGSAEDGCLAASRDDTTINALQLLHESNYDTGKALQALVKSPVPKGVDKKWTEEEQVMLFNGNYC

Radius of gyration: 17.81 Å; chains: 1; bounding box: 47×41×44 Å

Organism: Euroglyphus maynei (NCBI:txid6958)

pLDDT: mean 86.9, std 11.01, range [51.22, 97.44]